Protein AF-A0A9E2VHT2-F1 (afdb_monomer_lite)

Foldseek 3Di:
DDDDDDDDDDPPPPCDPPPPDDQDDALVPDFDQFLDQKDKDACSDVVQRRKIKMKGKDWPSVQFDHRPQGWDPFADPFDDRDGIDGDTHGDDPDPVTDMDIDIDIDRPPDDDPPDDDDDDDPDDPCPVDPDDDDDD

Radius of gyration: 24.34 Å; chains: 1; bounding box: 52×31×93 Å

Structure (mmCIF, N/CA/C/O backbone):
data_AF-A0A9E2VHT2-F1
#
_entry.id   AF-A0A9E2VHT2-F1
#
loop_
_atom_site.group_PDB
_atom_site.id
_atom_site.type_symbol
_atom_site.label_atom_id
_atom_site.label_alt_id
_atom_site.label_comp_id
_atom_site.label_asym_id
_atom_site.label_entity_id
_atom_site.label_seq_id
_atom_site.pdbx_PDB_ins_code
_atom_site.Cartn_x
_atom_site.Cartn_y
_atom_site.Cartn_z
_atom_site.occupancy
_atom_site.B_iso_or_equiv
_atom_site.auth_seq_id
_atom_site.auth_comp_id
_atom_site.auth_asym_id
_atom_site.auth_atom_id
_atom_site.pdbx_PDB_model_num
ATOM 1 N N . MET A 1 1 ? 32.931 -17.619 -68.461 1.00 41.28 1 MET A N 1
ATOM 2 C CA . MET A 1 1 ? 31.833 -18.078 -67.585 1.00 41.28 1 MET A CA 1
ATOM 3 C C . MET A 1 1 ? 32.450 -18.441 -66.236 1.00 41.28 1 MET A C 1
ATOM 5 O O . MET A 1 1 ? 33.162 -19.430 -66.162 1.00 41.28 1 MET A O 1
ATOM 9 N N . ARG A 1 2 ? 32.336 -17.578 -65.219 1.00 37.75 2 ARG A N 1
ATOM 10 C CA . ARG A 1 2 ? 32.856 -17.825 -63.860 1.00 37.75 2 ARG A CA 1
ATOM 11 C C . ARG A 1 2 ? 31.662 -17.805 -62.906 1.00 37.75 2 ARG A C 1
ATOM 13 O O . ARG A 1 2 ? 30.995 -16.779 -62.828 1.00 37.75 2 ARG A O 1
ATOM 20 N N . LEU A 1 3 ? 31.372 -18.928 -62.247 1.00 43.69 3 LEU A N 1
ATOM 21 C CA . LEU A 1 3 ? 30.393 -18.990 -61.160 1.00 43.69 3 LEU A CA 1
ATOM 22 C C . LEU A 1 3 ? 31.048 -18.444 -59.886 1.00 43.69 3 LEU A C 1
ATOM 24 O O . LEU A 1 3 ? 32.047 -18.992 -59.423 1.00 43.69 3 LEU A O 1
ATOM 28 N N . GLY A 1 4 ? 30.501 -17.357 -59.343 1.00 43.06 4 GLY A N 1
ATOM 29 C CA . GLY A 1 4 ? 30.835 -16.871 -58.008 1.00 43.06 4 GLY A CA 1
ATOM 30 C C . GLY A 1 4 ? 30.055 -17.662 -56.960 1.00 43.06 4 GLY A C 1
ATOM 31 O O . GLY A 1 4 ? 28.830 -17.723 -57.024 1.00 43.06 4 GLY A O 1
ATOM 32 N N . ALA A 1 5 ? 30.762 -18.278 -56.016 1.00 50.91 5 ALA A N 1
ATOM 33 C CA . ALA A 1 5 ? 30.165 -18.944 -54.866 1.00 50.91 5 ALA A CA 1
ATOM 34 C C . ALA A 1 5 ? 29.743 -17.890 -53.829 1.00 50.91 5 ALA A C 1
ATOM 36 O O . ALA A 1 5 ? 30.587 -17.216 -53.242 1.00 50.91 5 ALA A O 1
ATOM 37 N N . GLY A 1 6 ? 28.434 -17.732 -53.631 1.00 50.81 6 GLY A N 1
ATOM 38 C CA . GLY A 1 6 ? 27.871 -16.926 -52.552 1.00 50.81 6 GLY A CA 1
ATOM 39 C C . GLY A 1 6 ? 27.885 -17.712 -51.244 1.00 50.81 6 GLY A C 1
ATOM 40 O O . GLY A 1 6 ? 27.279 -18.777 -51.156 1.00 50.81 6 GLY A O 1
ATOM 41 N N . VAL A 1 7 ? 28.570 -17.190 -50.228 1.00 56.31 7 VAL A N 1
ATOM 42 C CA . VAL A 1 7 ? 28.490 -17.700 -48.855 1.00 56.31 7 VAL A CA 1
ATOM 43 C C . VAL A 1 7 ? 27.259 -17.075 -48.199 1.00 56.31 7 VAL A C 1
ATOM 45 O O . VAL A 1 7 ? 27.229 -15.874 -47.942 1.00 56.31 7 VAL A O 1
ATOM 48 N N . LEU A 1 8 ? 26.228 -17.886 -47.960 1.00 51.53 8 LEU A N 1
ATOM 49 C CA . LEU A 1 8 ? 25.051 -17.506 -47.182 1.00 51.53 8 LEU A CA 1
ATOM 50 C C . LEU A 1 8 ? 25.373 -17.678 -45.692 1.00 51.53 8 LEU A C 1
ATOM 52 O O . LEU A 1 8 ? 25.485 -18.800 -45.201 1.00 51.53 8 LEU A O 1
ATOM 56 N N . LEU A 1 9 ? 25.529 -16.566 -44.974 1.00 49.09 9 LEU A N 1
ATOM 57 C CA . LEU A 1 9 ? 25.704 -16.567 -43.525 1.00 49.09 9 LEU A CA 1
ATOM 58 C C . LEU A 1 9 ? 24.321 -16.680 -42.862 1.00 49.09 9 LEU A C 1
ATOM 60 O O . LEU A 1 9 ? 23.573 -15.706 -42.791 1.00 49.09 9 LEU A O 1
ATOM 64 N N . VAL A 1 10 ? 23.952 -17.878 -42.409 1.00 52.78 10 VAL A N 1
ATOM 65 C CA . VAL A 1 10 ? 22.737 -18.088 -41.611 1.00 52.78 10 VAL A CA 1
ATOM 66 C C . VAL A 1 10 ? 23.054 -17.701 -40.167 1.00 52.78 10 VAL A C 1
ATOM 68 O O . VAL A 1 10 ? 23.687 -18.460 -39.436 1.00 52.78 10 VAL A O 1
ATOM 71 N N . CYS A 1 11 ? 22.629 -16.507 -39.748 1.00 53.72 11 CYS A N 1
ATOM 72 C CA . CYS A 1 11 ? 22.583 -16.143 -38.333 1.00 53.72 11 CYS A CA 1
ATOM 73 C C . CYS A 1 11 ? 21.531 -17.016 -37.640 1.00 53.72 11 CYS A C 1
ATOM 75 O O . CYS A 1 11 ? 20.341 -16.710 -37.664 1.00 53.72 11 CYS A O 1
ATOM 77 N N . ALA A 1 12 ? 21.965 -18.119 -37.031 1.00 56.38 12 ALA A N 1
ATOM 78 C CA . ALA A 1 12 ? 21.144 -18.885 -36.106 1.00 56.38 12 ALA A CA 1
ATOM 79 C C . ALA A 1 12 ? 20.943 -18.051 -34.831 1.00 56.38 12 ALA A C 1
ATOM 81 O O . ALA A 1 12 ? 21.748 -18.096 -33.901 1.00 56.38 12 ALA A O 1
ATOM 82 N N . SER A 1 13 ? 19.890 -17.236 -34.808 1.00 60.03 13 SER A N 1
ATOM 83 C CA . SER A 1 13 ? 19.432 -16.559 -33.599 1.00 60.03 13 SER A CA 1
ATOM 84 C C . SER A 1 13 ? 18.985 -17.623 -32.601 1.00 60.03 13 SER A C 1
ATOM 86 O O . SER A 1 13 ? 17.904 -18.195 -32.728 1.00 60.03 13 SER A O 1
ATOM 88 N N . VAL A 1 14 ? 19.831 -17.919 -31.617 1.00 55.34 14 VAL A N 1
ATOM 89 C CA . VAL A 1 14 ? 19.437 -18.708 -30.451 1.00 55.34 14 VAL A CA 1
ATOM 90 C C . VAL A 1 14 ? 18.372 -17.894 -29.718 1.00 55.34 14 VAL A C 1
ATOM 92 O O . VAL A 1 14 ? 18.683 -16.922 -29.032 1.00 55.34 14 VAL A O 1
ATOM 95 N N . LEU A 1 15 ? 17.103 -18.257 -29.913 1.00 56.59 15 LEU A N 1
ATOM 96 C CA . LEU A 1 15 ? 15.972 -17.762 -29.133 1.00 56.59 15 LEU A CA 1
ATOM 97 C C . LEU A 1 15 ? 16.118 -18.306 -27.708 1.00 56.59 15 LEU A C 1
ATOM 99 O O . LEU A 1 15 ? 15.536 -19.328 -27.350 1.00 56.59 15 LEU A O 1
ATOM 103 N N . LEU A 1 16 ? 16.955 -17.655 -26.901 1.00 57.09 16 LEU A N 1
ATOM 104 C CA . LEU A 1 16 ? 16.946 -17.869 -25.461 1.00 57.09 16 LEU A CA 1
ATOM 105 C C . LEU A 1 16 ? 15.552 -17.469 -24.957 1.00 57.09 16 LEU A C 1
ATOM 107 O O . LEU A 1 16 ? 15.071 -16.398 -25.339 1.00 57.09 16 LEU A O 1
ATOM 111 N N . PRO A 1 17 ? 14.883 -18.293 -24.130 1.00 53.50 17 PRO A N 1
ATOM 112 C CA . PRO A 1 17 ? 13.614 -17.900 -23.544 1.00 53.50 17 PRO A CA 1
ATOM 113 C C . PRO A 1 17 ? 13.833 -16.586 -22.798 1.00 53.50 17 PRO A C 1
ATOM 115 O O . PRO A 1 17 ? 14.692 -16.500 -21.915 1.00 53.50 17 PRO A O 1
ATOM 118 N N . ALA A 1 18 ? 13.089 -15.551 -23.193 1.00 58.38 18 ALA A N 1
ATOM 119 C CA . ALA A 1 18 ? 13.084 -14.290 -22.479 1.00 58.38 18 ALA A CA 1
ATOM 120 C C . ALA A 1 18 ? 12.699 -14.602 -21.032 1.00 58.38 18 ALA A C 1
ATOM 122 O O . ALA A 1 18 ? 11.590 -15.064 -20.758 1.00 58.38 18 ALA A O 1
ATOM 123 N N . ARG A 1 19 ? 13.640 -14.411 -20.104 1.00 52.56 19 ARG A N 1
ATOM 124 C CA . ARG A 1 19 ? 13.325 -14.451 -18.681 1.00 52.56 19 ARG A CA 1
ATOM 125 C C . ARG A 1 19 ? 12.399 -13.269 -18.437 1.00 52.56 19 ARG A C 1
ATOM 127 O O . ARG A 1 19 ? 12.855 -12.132 -18.388 1.00 52.56 19 ARG A O 1
ATOM 134 N N . CYS A 1 20 ? 11.100 -13.527 -18.350 1.00 54.91 20 CYS A N 1
ATOM 135 C CA . CYS A 1 20 ? 10.173 -12.547 -17.817 1.00 54.91 20 CYS A CA 1
ATOM 136 C C . CYS A 1 20 ? 10.493 -12.443 -16.324 1.00 54.91 20 CYS A C 1
ATOM 138 O O . CYS A 1 20 ? 10.114 -13.309 -15.540 1.00 54.91 20 CYS A O 1
ATOM 140 N N . SER A 1 21 ? 11.301 -11.450 -15.955 1.00 65.81 21 SER A N 1
ATOM 141 C CA . SER A 1 21 ? 11.465 -11.090 -14.553 1.00 65.81 21 SER A CA 1
ATOM 142 C C . SER A 1 21 ? 10.202 -10.352 -14.141 1.00 65.81 21 SER A C 1
ATOM 144 O O . SER A 1 21 ? 9.857 -9.345 -14.754 1.00 65.81 21 SER A O 1
ATOM 146 N N . GLY A 1 22 ? 9.498 -10.867 -13.138 1.00 73.69 22 GLY A N 1
ATOM 147 C CA . GLY A 1 22 ? 8.448 -10.099 -12.484 1.00 73.69 22 GLY A CA 1
ATOM 148 C C . GLY A 1 22 ? 9.061 -8.910 -11.748 1.00 73.69 22 GLY A C 1
ATOM 149 O O . GLY A 1 22 ? 10.186 -8.991 -11.249 1.00 73.69 22 GLY A O 1
ATOM 150 N N . THR A 1 23 ? 8.318 -7.814 -11.678 1.00 83.94 23 THR A N 1
ATOM 151 C CA . THR A 1 23 ? 8.660 -6.679 -10.823 1.00 83.94 23 THR A CA 1
ATOM 152 C C . THR A 1 23 ? 8.200 -6.971 -9.405 1.00 83.94 23 THR A C 1
ATOM 154 O O . THR A 1 23 ? 7.015 -7.215 -9.180 1.00 83.94 23 THR A O 1
ATOM 157 N N . LEU A 1 24 ? 9.135 -6.946 -8.455 1.00 86.06 24 LEU A N 1
ATOM 158 C CA . LEU A 1 24 ? 8.862 -7.160 -7.039 1.00 86.06 24 LEU A CA 1
ATOM 159 C C . LEU A 1 24 ? 8.969 -5.831 -6.292 1.00 86.06 24 LEU A C 1
ATOM 161 O O . LEU A 1 24 ? 10.018 -5.191 -6.308 1.00 86.06 24 LEU A O 1
ATOM 165 N N . LEU A 1 25 ? 7.893 -5.442 -5.610 1.00 89.06 25 LEU A N 1
ATOM 166 C CA . LEU A 1 25 ? 7.966 -4.422 -4.571 1.00 89.06 25 LEU A CA 1
ATOM 167 C C . LEU A 1 25 ? 8.360 -5.110 -3.261 1.00 89.06 25 LEU A C 1
ATOM 169 O O . LEU A 1 25 ? 7.540 -5.794 -2.653 1.00 89.06 25 LEU A O 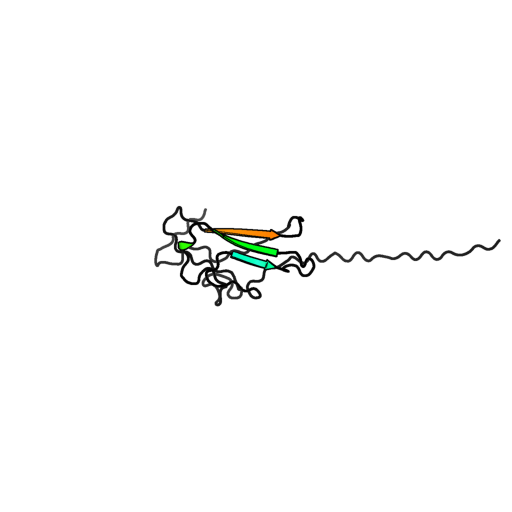1
ATOM 173 N N . ASP A 1 26 ? 9.617 -4.947 -2.857 1.00 88.12 26 ASP A N 1
ATOM 174 C CA . ASP A 1 26 ? 10.175 -5.575 -1.660 1.00 88.12 26 ASP A CA 1
ATOM 175 C C . ASP A 1 26 ? 10.200 -4.588 -0.485 1.00 88.12 26 ASP A C 1
ATOM 177 O O . ASP A 1 26 ? 10.982 -3.631 -0.468 1.00 88.12 26 ASP A O 1
ATOM 181 N N . TRP A 1 27 ? 9.358 -4.848 0.518 1.00 89.31 27 TRP A N 1
ATOM 182 C CA . TRP A 1 27 ? 9.233 -4.047 1.738 1.00 89.31 27 TRP A CA 1
ATOM 183 C C . TRP A 1 27 ? 10.520 -3.948 2.561 1.00 89.31 27 TRP A C 1
ATOM 185 O O . TRP A 1 27 ? 10.641 -3.017 3.351 1.00 89.31 27 TRP A O 1
ATOM 195 N N . SER A 1 28 ? 11.483 -4.858 2.383 1.00 86.38 28 SER A N 1
ATOM 196 C CA . SER A 1 28 ? 12.791 -4.775 3.047 1.00 86.38 28 SER A CA 1
ATOM 197 C C . SER A 1 28 ? 13.706 -3.707 2.434 1.00 86.38 28 SER A C 1
ATOM 199 O O . SER A 1 28 ? 14.668 -3.270 3.065 1.00 86.38 28 SER A O 1
ATOM 201 N N . THR A 1 29 ? 13.400 -3.266 1.210 1.00 88.25 29 THR A N 1
ATOM 202 C CA . THR A 1 29 ? 14.223 -2.319 0.441 1.00 88.25 29 THR A CA 1
ATOM 203 C C . THR A 1 29 ? 13.586 -0.941 0.296 1.00 88.25 29 THR A C 1
ATOM 205 O O . THR A 1 29 ? 14.294 0.043 0.073 1.00 88.25 29 THR A O 1
ATOM 208 N N . VAL A 1 30 ? 12.259 -0.852 0.416 1.00 91.44 30 VAL A N 1
ATOM 209 C CA . VAL A 1 30 ? 11.521 0.401 0.245 1.00 91.44 30 VAL A CA 1
ATOM 210 C C . VAL A 1 30 ? 11.165 1.053 1.575 1.00 91.44 30 VAL A C 1
ATOM 212 O O . VAL A 1 30 ? 10.932 0.395 2.584 1.00 91.44 30 VAL A O 1
ATOM 215 N N . THR A 1 31 ? 11.050 2.379 1.556 1.00 92.75 31 THR A N 1
ATOM 216 C CA . THR A 1 31 ? 10.671 3.158 2.738 1.00 92.75 31 THR A CA 1
ATOM 217 C C . THR A 1 31 ? 9.197 3.542 2.693 1.00 92.75 31 THR A C 1
ATOM 219 O O . THR A 1 31 ? 8.732 4.179 1.742 1.00 92.75 31 THR A O 1
ATOM 222 N N . TRP A 1 32 ? 8.483 3.242 3.778 1.00 95.31 32 TRP A N 1
ATOM 223 C CA . TRP A 1 32 ? 7.156 3.781 4.065 1.00 95.31 32 TRP A CA 1
ATOM 224 C C . TRP A 1 32 ? 7.228 4.728 5.267 1.00 95.31 32 TRP A C 1
ATOM 226 O O . TRP A 1 32 ? 7.568 4.278 6.364 1.00 95.31 32 TRP A O 1
ATOM 236 N N . PRO A 1 33 ? 6.906 6.023 5.117 1.00 96.12 33 PRO A N 1
ATOM 237 C CA . PRO A 1 33 ? 6.798 6.914 6.266 1.00 96.12 33 PRO A CA 1
ATOM 238 C C . PRO A 1 33 ? 5.669 6.453 7.198 1.00 96.12 33 PRO A C 1
ATOM 240 O O . PRO A 1 33 ? 4.523 6.330 6.767 1.00 96.12 33 PRO A O 1
ATOM 243 N N . ALA A 1 34 ? 5.990 6.201 8.468 1.00 95.62 34 ALA A N 1
ATOM 244 C CA . ALA A 1 34 ? 5.027 5.753 9.473 1.00 95.62 34 ALA A CA 1
ATOM 245 C C . ALA A 1 34 ? 3.802 6.685 9.543 1.00 95.62 34 ALA A C 1
ATOM 247 O O . ALA A 1 34 ? 3.946 7.908 9.599 1.00 95.62 34 ALA A O 1
ATOM 248 N N . GLY A 1 35 ? 2.599 6.110 9.514 1.00 96.44 35 GLY A N 1
ATOM 249 C CA . GLY A 1 35 ? 1.334 6.851 9.497 1.00 96.44 35 GLY A CA 1
ATOM 250 C C . GLY A 1 35 ? 0.926 7.420 8.133 1.00 96.44 35 GLY A C 1
ATOM 251 O O . GLY A 1 35 ? -0.176 7.954 8.012 1.00 96.44 35 GLY A O 1
ATOM 252 N N . SER A 1 36 ? 1.765 7.315 7.094 1.00 97.94 36 SER A N 1
ATOM 253 C CA . SER A 1 36 ? 1.379 7.762 5.752 1.00 97.94 36 SER A CA 1
ATOM 254 C C . SER A 1 36 ? 0.249 6.901 5.197 1.00 97.94 36 SER A C 1
ATOM 256 O O . SER A 1 36 ? 0.272 5.683 5.327 1.00 97.94 36 SER A O 1
ATOM 258 N N . LEU A 1 37 ? -0.717 7.523 4.524 1.00 98.12 37 LEU A N 1
ATOM 259 C CA . LEU A 1 37 ? -1.819 6.827 3.851 1.00 98.12 37 LEU A CA 1
ATOM 260 C C . LEU A 1 37 ? -1.566 6.626 2.355 1.00 98.12 37 LEU A C 1
ATOM 262 O O . LEU A 1 37 ? -2.398 6.045 1.668 1.00 98.12 37 LEU A O 1
ATOM 266 N N . SER A 1 38 ? -0.452 7.126 1.821 1.00 98.25 38 SER A N 1
ATOM 267 C CA . SER A 1 38 ? -0.117 6.956 0.411 1.00 98.25 38 SER A CA 1
ATOM 268 C C . SER A 1 38 ? 1.386 7.027 0.186 1.00 98.25 38 SER A C 1
ATOM 270 O O . SER A 1 38 ? 2.073 7.856 0.783 1.00 98.25 38 SER A O 1
ATOM 272 N N . GLN A 1 39 ? 1.886 6.202 -0.728 1.00 97.88 39 GLN A N 1
ATOM 273 C CA . GLN A 1 39 ? 3.251 6.290 -1.234 1.00 97.88 39 GLN A CA 1
ATOM 274 C C . GLN A 1 39 ? 3.307 5.842 -2.692 1.00 97.88 39 GLN A C 1
ATOM 276 O O . GLN A 1 39 ? 2.628 4.892 -3.085 1.00 97.88 39 GLN A O 1
ATOM 281 N N . THR A 1 40 ? 4.148 6.513 -3.477 1.00 96.75 40 THR A N 1
ATOM 282 C CA . THR A 1 40 ? 4.474 6.106 -4.846 1.00 96.75 40 THR A CA 1
ATOM 283 C C . THR A 1 40 ? 5.921 5.644 -4.903 1.00 96.75 40 THR A C 1
ATOM 285 O O . THR A 1 40 ? 6.836 6.400 -4.587 1.00 96.75 40 THR A O 1
ATOM 288 N N . PHE A 1 41 ? 6.121 4.411 -5.349 1.00 94.50 41 PHE A N 1
ATOM 289 C CA . PHE A 1 41 ? 7.419 3.816 -5.630 1.00 94.50 41 PHE A CA 1
ATOM 290 C C . PHE A 1 41 ? 7.684 3.933 -7.128 1.00 94.50 41 PHE A C 1
ATOM 292 O O . PHE A 1 41 ? 6.957 3.348 -7.932 1.00 94.50 41 PHE A O 1
ATOM 299 N N . THR A 1 42 ? 8.681 4.722 -7.516 1.00 92.56 42 THR A N 1
ATOM 300 C CA . THR A 1 42 ? 9.092 4.900 -8.915 1.00 92.56 42 THR A CA 1
ATOM 301 C C . THR A 1 42 ? 10.259 3.981 -9.258 1.00 92.56 42 THR A C 1
ATOM 303 O O . THR A 1 42 ? 11.019 3.583 -8.379 1.00 92.56 42 THR A O 1
ATOM 306 N N . GLY A 1 43 ? 10.404 3.634 -10.539 1.00 86.31 43 GLY A N 1
ATOM 307 C CA . GLY A 1 43 ? 11.517 2.803 -11.007 1.00 86.31 43 GLY A CA 1
ATOM 308 C C . GLY A 1 43 ? 11.489 1.379 -10.450 1.00 86.31 43 GLY A C 1
ATOM 309 O O . GLY A 1 43 ? 12.538 0.761 -10.299 1.00 86.31 43 GLY A O 1
ATOM 310 N N . VAL A 1 44 ? 10.295 0.869 -10.127 1.00 85.00 44 VAL A N 1
ATOM 311 C CA . VAL A 1 44 ? 10.111 -0.492 -9.598 1.00 85.00 44 VAL A CA 1
ATOM 312 C C . VAL A 1 44 ? 10.574 -1.558 -10.593 1.00 85.00 44 VAL A C 1
ATOM 314 O O . VAL A 1 44 ? 11.062 -2.605 -10.184 1.00 85.00 44 VAL A O 1
ATOM 317 N N . ASP A 1 45 ? 10.453 -1.291 -11.896 1.00 85.25 45 ASP A N 1
ATOM 318 C CA . ASP A 1 45 ? 11.047 -2.095 -12.960 1.00 85.25 45 ASP A CA 1
ATOM 319 C C . ASP A 1 45 ? 12.281 -1.380 -13.525 1.00 85.25 45 ASP A C 1
ATOM 321 O O . ASP A 1 45 ? 12.138 -0.351 -14.195 1.00 85.25 45 ASP A O 1
ATOM 325 N N . PRO A 1 46 ? 13.493 -1.926 -13.326 1.00 82.56 46 PRO A N 1
ATOM 326 C CA . PRO A 1 46 ? 14.714 -1.374 -13.906 1.00 82.56 46 PRO A CA 1
ATOM 327 C C . PRO A 1 46 ? 14.692 -1.288 -15.440 1.00 82.56 46 PRO A C 1
ATOM 329 O O . PRO A 1 46 ? 15.393 -0.456 -16.015 1.00 82.56 46 PRO A O 1
ATOM 332 N N . ASN A 1 47 ? 13.892 -2.123 -16.114 1.00 83.69 47 ASN A N 1
ATOM 333 C CA . ASN A 1 47 ? 13.752 -2.116 -17.573 1.00 83.69 47 ASN A CA 1
ATOM 334 C C . ASN A 1 47 ? 12.711 -1.100 -18.062 1.00 83.69 47 ASN A C 1
ATOM 336 O O . ASN A 1 47 ? 12.653 -0.804 -19.256 1.00 83.69 47 ASN A O 1
ATOM 340 N N . ASN A 1 48 ? 11.914 -0.540 -17.150 1.00 83.19 48 ASN A N 1
ATOM 341 C CA . ASN A 1 48 ? 10.957 0.519 -17.425 1.00 83.19 48 ASN A CA 1
ATOM 342 C C . ASN A 1 48 ? 11.058 1.614 -16.347 1.00 83.19 48 ASN A C 1
ATOM 344 O O . ASN A 1 48 ? 10.249 1.644 -15.417 1.00 83.19 48 ASN A O 1
ATOM 348 N N . PRO A 1 49 ? 12.011 2.556 -16.467 1.00 83.25 49 PRO A N 1
ATOM 349 C CA . PRO A 1 49 ? 12.234 3.600 -15.461 1.00 83.25 49 PRO A CA 1
ATOM 350 C C . PRO A 1 49 ? 11.030 4.524 -15.218 1.00 83.25 49 PRO A C 1
ATOM 352 O O . PRO A 1 49 ? 10.950 5.168 -14.176 1.00 83.25 49 PRO A O 1
ATOM 355 N N . GLY A 1 50 ? 10.094 4.598 -16.174 1.00 85.06 50 GLY A N 1
ATOM 356 C CA . GLY A 1 50 ? 8.840 5.342 -16.034 1.00 85.06 50 GLY A CA 1
ATOM 357 C C . GLY A 1 50 ? 7.753 4.590 -15.263 1.00 85.06 50 GLY A C 1
ATOM 358 O O . GLY A 1 50 ? 6.680 5.147 -15.036 1.00 85.06 50 GLY A O 1
ATOM 359 N N . SER A 1 51 ? 8.006 3.337 -14.878 1.00 89.31 51 SER A N 1
ATOM 360 C CA . SER A 1 51 ? 7.069 2.536 -14.101 1.00 89.31 51 SER A CA 1
ATOM 361 C C . SER A 1 51 ? 6.952 3.040 -12.665 1.00 89.31 51 SER A C 1
ATOM 363 O O . SER A 1 51 ? 7.930 3.470 -12.040 1.00 89.31 51 SER A O 1
ATOM 365 N N . SER A 1 52 ? 5.744 2.959 -12.116 1.00 92.44 52 SER A N 1
ATOM 366 C CA . SER A 1 52 ? 5.529 3.194 -10.696 1.00 92.44 52 SER A CA 1
ATOM 367 C C . SER A 1 52 ? 4.428 2.317 -10.121 1.00 92.44 52 SER A C 1
ATOM 369 O O . SER A 1 52 ? 3.477 1.940 -10.808 1.00 92.44 52 SER A O 1
ATOM 371 N N . VAL A 1 53 ? 4.541 2.042 -8.826 1.00 94.19 53 VAL A N 1
ATOM 372 C CA . VAL A 1 53 ? 3.477 1.453 -8.013 1.00 94.19 53 VAL A CA 1
ATOM 373 C C . VAL A 1 53 ? 3.073 2.477 -6.971 1.00 94.19 53 VAL A C 1
ATOM 375 O O . VAL A 1 53 ? 3.909 2.947 -6.205 1.00 94.19 53 VAL A O 1
ATOM 378 N N . THR A 1 54 ? 1.794 2.818 -6.926 1.00 95.81 54 THR A N 1
ATOM 379 C CA . THR A 1 54 ? 1.234 3.664 -5.874 1.00 95.81 54 THR A CA 1
ATOM 380 C C . THR A 1 54 ? 0.370 2.809 -4.971 1.00 95.81 54 THR A C 1
ATOM 382 O O . THR A 1 54 ? -0.578 2.182 -5.436 1.00 95.81 54 THR A O 1
ATOM 385 N N . VAL A 1 55 ? 0.674 2.800 -3.679 1.00 97.38 55 VAL A N 1
ATOM 386 C CA . VAL A 1 55 ? -0.183 2.201 -2.655 1.00 97.38 55 VAL A CA 1
ATOM 387 C C . VAL A 1 55 ? -0.854 3.345 -1.913 1.00 97.38 55 VAL A C 1
ATOM 389 O O . VAL A 1 55 ? -0.171 4.242 -1.421 1.00 97.38 55 VAL A O 1
ATOM 392 N N . SER A 1 56 ? -2.181 3.328 -1.849 1.00 98.25 56 SER A N 1
ATOM 393 C CA . SER A 1 56 ? -2.983 4.340 -1.159 1.00 98.25 56 SER A CA 1
ATOM 394 C C . SER A 1 56 ? -4.047 3.689 -0.286 1.00 98.25 56 SER A C 1
ATOM 396 O O . SER A 1 56 ? -4.517 2.591 -0.577 1.00 98.25 56 SER A O 1
ATOM 398 N N . ILE A 1 57 ? -4.394 4.353 0.809 1.00 98.44 57 ILE A N 1
ATOM 399 C CA . ILE A 1 57 ? -5.213 3.813 1.886 1.00 98.44 57 ILE A CA 1
ATOM 400 C C . ILE A 1 57 ? -6.320 4.822 2.202 1.00 98.44 57 ILE A C 1
ATOM 402 O O . ILE A 1 57 ? -6.053 5.994 2.467 1.00 98.44 57 ILE A O 1
ATOM 406 N N . SER A 1 58 ? -7.573 4.373 2.166 1.00 98.31 58 SER A N 1
ATOM 407 C CA . SER A 1 58 ? -8.763 5.210 2.362 1.00 98.31 58 SER A CA 1
ATOM 408 C C . SER A 1 58 ? -9.816 4.521 3.242 1.00 98.31 58 SER A C 1
ATOM 410 O O . SER A 1 58 ? -9.612 3.398 3.698 1.00 98.31 58 SER A O 1
ATOM 412 N N . GLY A 1 59 ? -10.936 5.199 3.522 1.00 96.81 59 GLY A N 1
ATOM 413 C CA . GLY A 1 59 ? -11.996 4.698 4.406 1.00 96.81 59 GLY A CA 1
ATOM 414 C C . GLY A 1 59 ? -11.852 5.212 5.840 1.00 96.81 59 GLY A C 1
ATOM 415 O O . GLY A 1 59 ? -11.583 6.393 6.059 1.00 96.81 59 GLY A O 1
ATOM 416 N N . THR A 1 60 ? -12.039 4.342 6.832 1.00 96.69 60 THR A N 1
ATOM 417 C CA . THR A 1 60 ? -11.946 4.659 8.268 1.00 96.69 60 THR A CA 1
ATOM 418 C C . THR A 1 60 ? -10.487 4.720 8.740 1.00 96.69 60 THR A C 1
ATOM 420 O O . THR A 1 60 ? -10.076 4.011 9.651 1.00 96.69 60 THR A O 1
ATOM 423 N N . THR A 1 61 ? -9.666 5.570 8.125 1.00 96.88 61 THR A N 1
ATOM 424 C CA . THR A 1 61 ? -8.224 5.658 8.424 1.00 96.88 61 THR A CA 1
ATOM 425 C C . THR A 1 61 ? -7.917 6.276 9.791 1.00 96.88 61 THR A C 1
ATOM 427 O O . THR A 1 61 ? -6.843 6.058 10.338 1.00 96.88 61 THR A O 1
ATOM 430 N N . SER A 1 62 ? -8.869 6.975 10.413 1.00 96.19 62 SER A N 1
ATOM 431 C CA . SER A 1 62 ? -8.737 7.430 11.805 1.00 96.19 62 SER A CA 1
ATOM 432 C C . SER A 1 62 ? -8.701 6.286 12.827 1.00 96.19 62 SER A C 1
ATOM 434 O O . SER A 1 62 ? -8.371 6.525 13.984 1.00 96.19 62 SER A O 1
ATOM 436 N N . ALA A 1 63 ? -9.037 5.059 12.414 1.00 94.25 63 ALA A N 1
ATOM 437 C CA . ALA A 1 63 ? -8.968 3.860 13.243 1.00 94.25 63 ALA A CA 1
ATOM 438 C C . ALA A 1 63 ? -7.558 3.243 13.316 1.00 94.25 63 ALA A C 1
ATOM 440 O O . ALA A 1 63 ? -7.365 2.269 14.045 1.00 94.25 63 ALA A O 1
ATOM 441 N N . PHE A 1 64 ? -6.574 3.762 12.570 1.00 94.25 64 PHE A N 1
ATOM 442 C CA . PHE A 1 64 ? -5.194 3.297 12.699 1.00 94.25 64 PHE A CA 1
ATOM 443 C C . PHE A 1 64 ? -4.630 3.623 14.083 1.00 94.25 64 PHE A C 1
ATOM 445 O O . PHE A 1 64 ? -4.801 4.722 14.614 1.00 94.25 64 PHE A O 1
ATOM 452 N N . SER A 1 65 ? -3.904 2.663 14.650 1.00 92.56 65 SER A N 1
ATOM 453 C CA . SER A 1 65 ? -3.083 2.915 15.832 1.00 92.56 65 SER A CA 1
ATOM 454 C C . SER A 1 65 ? -1.977 3.922 15.504 1.00 92.56 65 SER A C 1
ATOM 456 O O . SER A 1 65 ? -1.484 3.972 14.378 1.00 92.56 65 SER A O 1
ATOM 458 N N . SER A 1 66 ? -1.564 4.726 16.486 1.00 93.38 66 SER A N 1
ATOM 459 C CA . SER A 1 66 ? -0.511 5.733 16.285 1.00 93.38 66 SER A CA 1
ATOM 460 C C . SER A 1 66 ? 0.761 5.112 15.697 1.00 93.38 66 SER A C 1
ATOM 462 O O . SER A 1 66 ? 1.223 4.074 16.170 1.00 93.38 66 SER A O 1
ATOM 464 N N . GLY A 1 67 ? 1.319 5.748 14.664 1.00 92.81 67 GLY A N 1
ATOM 465 C CA . GLY A 1 67 ? 2.488 5.253 13.933 1.00 92.81 67 GLY A CA 1
ATOM 466 C C . GLY A 1 67 ? 2.177 4.231 12.835 1.00 92.81 67 GLY A C 1
ATOM 467 O O . GLY A 1 67 ? 3.082 3.894 12.080 1.00 92.81 67 GLY A O 1
ATOM 468 N N . TYR A 1 68 ? 0.927 3.785 12.690 1.00 93.44 68 TYR A N 1
ATOM 469 C CA . TYR A 1 68 ? 0.502 2.887 11.617 1.00 93.44 68 TYR A CA 1
ATOM 470 C C . TYR A 1 68 ? -0.292 3.633 10.540 1.00 93.44 68 TYR A C 1
ATOM 472 O O . TYR A 1 68 ? -0.983 4.605 10.851 1.00 93.44 68 TYR A O 1
ATOM 480 N N . PRO A 1 69 ? -0.217 3.194 9.274 1.00 94.88 69 PRO A N 1
ATOM 481 C CA . PRO A 1 69 ? 0.530 2.035 8.768 1.00 94.88 69 PRO A CA 1
ATOM 482 C C . PRO A 1 69 ? 2.050 2.267 8.718 1.00 94.88 69 PRO A C 1
ATOM 484 O O . PRO A 1 69 ? 2.514 3.401 8.585 1.00 94.88 69 PRO A O 1
ATOM 487 N N . ALA A 1 70 ? 2.826 1.189 8.836 1.00 93.31 70 ALA A N 1
ATOM 488 C CA . ALA A 1 70 ? 4.289 1.227 8.840 1.00 93.31 70 ALA A CA 1
ATOM 489 C C . ALA A 1 70 ? 4.881 -0.085 8.316 1.00 93.31 70 ALA A C 1
ATOM 491 O O . ALA A 1 70 ? 4.235 -1.126 8.375 1.00 93.31 70 ALA A O 1
ATOM 492 N N . VAL A 1 71 ? 6.117 -0.048 7.818 1.00 91.56 71 VAL A N 1
ATOM 493 C CA . VAL A 1 71 ? 6.862 -1.278 7.508 1.00 91.56 71 VAL A CA 1
ATOM 494 C C . VAL A 1 71 ? 7.230 -1.970 8.820 1.00 91.56 71 VAL A C 1
ATOM 496 O O . VAL A 1 71 ? 7.760 -1.331 9.731 1.00 91.56 71 VAL A O 1
ATOM 499 N N . ALA A 1 72 ? 6.944 -3.266 8.914 1.00 83.81 72 ALA A N 1
ATOM 500 C CA . ALA A 1 72 ? 7.260 -4.076 10.080 1.00 83.81 72 ALA A CA 1
ATOM 501 C C . ALA A 1 72 ? 8.779 -4.107 10.329 1.00 83.81 72 ALA A C 1
ATOM 503 O O . ALA A 1 72 ? 9.564 -4.443 9.442 1.00 83.81 72 ALA A O 1
ATOM 504 N N . THR A 1 73 ? 9.191 -3.769 11.553 1.00 72.44 73 THR A N 1
ATOM 505 C CA . THR A 1 73 ? 10.594 -3.815 12.014 1.00 72.44 73 THR A CA 1
ATOM 506 C C . THR A 1 73 ? 10.920 -5.078 12.815 1.00 72.44 73 THR A C 1
ATOM 508 O O . THR A 1 73 ? 12.076 -5.315 13.158 1.00 72.44 73 THR A O 1
ATOM 511 N N . SER A 1 74 ? 9.903 -5.889 13.108 1.00 65.94 74 SER A N 1
ATOM 512 C CA . SER A 1 74 ? 9.982 -7.182 13.781 1.00 65.94 74 SER A CA 1
ATOM 513 C C . SER A 1 74 ? 9.095 -8.173 13.027 1.00 65.94 74 SER A C 1
ATOM 515 O O . SER A 1 74 ? 8.075 -7.754 12.475 1.00 65.94 74 SER A O 1
ATOM 517 N N . PRO A 1 75 ? 9.436 -9.471 13.016 1.00 60.69 75 PRO A N 1
ATOM 518 C CA . PRO A 1 75 ? 8.576 -10.492 12.438 1.00 60.69 75 PRO A CA 1
ATOM 519 C C . PRO A 1 75 ? 7.177 -10.516 13.052 1.00 60.69 75 PRO A C 1
ATOM 521 O O . PRO A 1 75 ? 7.014 -10.301 14.256 1.00 60.69 75 PRO A O 1
ATOM 524 N N . PHE A 1 76 ? 6.189 -10.798 12.202 1.00 64.12 76 PHE A N 1
ATOM 525 C CA . PHE A 1 76 ? 4.783 -10.934 12.573 1.00 64.12 76 PHE A CA 1
ATOM 526 C C . PHE A 1 76 ? 4.594 -12.024 13.635 1.00 64.12 76 PHE A C 1
ATOM 528 O O . PHE A 1 76 ? 5.165 -13.114 13.537 1.00 64.12 76 PHE A O 1
ATOM 535 N N . THR A 1 77 ? 3.755 -11.760 14.635 1.00 56.56 77 THR A N 1
ATOM 536 C CA . THR A 1 77 ? 3.365 -12.734 15.662 1.00 56.56 77 THR A CA 1
ATOM 537 C C . THR A 1 77 ? 2.272 -13.659 15.122 1.00 56.56 77 THR A C 1
ATOM 539 O O . THR A 1 77 ? 1.162 -13.652 15.627 1.00 56.56 77 THR A O 1
ATOM 542 N N . GLY A 1 78 ? 2.573 -14.436 14.078 1.00 56.59 78 GLY A N 1
ATOM 543 C CA . GLY A 1 78 ? 1.574 -15.301 13.429 1.00 56.59 78 GLY A CA 1
ATOM 544 C C . GLY A 1 78 ? 1.933 -15.806 12.026 1.00 56.59 78 GLY A C 1
ATOM 545 O O . GLY A 1 78 ? 1.283 -16.722 11.528 1.00 56.59 78 GLY A O 1
ATOM 546 N N . GLY A 1 79 ? 2.981 -15.259 11.393 1.00 56.47 79 GLY A N 1
ATOM 547 C CA . GLY A 1 79 ? 3.408 -15.595 10.024 1.00 56.47 79 GLY A CA 1
ATOM 548 C C . GLY A 1 79 ? 4.832 -16.158 9.910 1.00 56.47 79 GLY A C 1
ATOM 549 O O . GLY A 1 79 ? 5.491 -16.457 10.907 1.00 56.47 79 GLY A O 1
ATOM 550 N N . THR A 1 80 ? 5.335 -16.301 8.676 1.00 54.66 80 THR A N 1
ATOM 551 C CA . THR A 1 80 ? 6.747 -16.623 8.413 1.00 54.66 80 THR A CA 1
ATOM 552 C C . THR A 1 80 ? 7.640 -15.510 8.965 1.00 54.66 80 THR A C 1
ATOM 554 O O . THR A 1 80 ? 7.569 -14.360 8.547 1.00 54.66 80 THR A O 1
ATOM 557 N N . ILE A 1 81 ? 8.489 -15.869 9.930 1.00 54.34 81 ILE A N 1
ATOM 558 C CA . ILE A 1 81 ? 9.298 -14.990 10.801 1.00 54.34 81 ILE A CA 1
ATOM 559 C C . ILE A 1 81 ? 10.369 -14.161 10.038 1.00 54.34 81 ILE A C 1
ATOM 561 O O . ILE A 1 81 ? 11.195 -13.492 10.650 1.00 54.34 81 ILE A O 1
ATOM 565 N N . SER A 1 82 ? 10.405 -14.171 8.705 1.00 62.25 82 SER A N 1
ATOM 566 C CA . SER A 1 82 ? 11.498 -13.565 7.927 1.00 62.25 82 SER A CA 1
ATOM 567 C C . SER A 1 82 ? 11.134 -12.351 7.079 1.00 62.25 82 SER A C 1
ATOM 569 O O . SER A 1 82 ? 12.052 -11.650 6.659 1.00 62.25 82 SER A O 1
ATOM 571 N N . ASP A 1 83 ? 9.855 -12.084 6.813 1.00 67.56 83 ASP A N 1
ATOM 572 C CA . ASP A 1 83 ? 9.508 -11.191 5.703 1.00 67.56 83 ASP A CA 1
ATOM 573 C C . ASP A 1 83 ? 9.058 -9.811 6.200 1.00 67.56 83 ASP A C 1
ATOM 575 O O . ASP A 1 83 ? 8.142 -9.685 7.013 1.00 67.56 83 ASP A O 1
ATOM 579 N N . SER A 1 84 ? 9.705 -8.753 5.701 1.00 82.88 84 SER A N 1
ATOM 580 C CA . SER A 1 84 ? 9.236 -7.377 5.888 1.00 82.88 84 SER A CA 1
ATOM 581 C C . SER A 1 84 ? 7.908 -7.174 5.151 1.00 82.88 84 SER A C 1
ATOM 583 O O . SER A 1 84 ? 7.724 -7.656 4.034 1.00 82.88 84 SER A O 1
ATOM 585 N N . GLY A 1 85 ? 6.986 -6.418 5.747 1.00 88.00 85 GLY A N 1
ATOM 586 C CA . GLY A 1 85 ? 5.689 -6.115 5.143 1.00 88.00 85 GLY A CA 1
ATOM 587 C C . GLY A 1 85 ? 5.100 -4.801 5.645 1.00 88.00 85 GLY A C 1
ATOM 588 O O . GLY A 1 85 ? 5.468 -4.325 6.719 1.00 88.00 85 GLY A O 1
ATOM 589 N N . LEU A 1 86 ? 4.183 -4.208 4.876 1.00 91.50 86 LEU A N 1
ATOM 590 C CA . LEU A 1 86 ? 3.395 -3.063 5.336 1.00 91.50 86 LEU A CA 1
ATOM 591 C C . LEU A 1 86 ? 2.346 -3.533 6.345 1.00 91.50 86 LEU A C 1
ATOM 593 O O . LEU A 1 86 ? 1.365 -4.178 5.984 1.00 91.50 86 LEU A O 1
ATOM 597 N N . GLN A 1 87 ? 2.552 -3.188 7.609 1.00 90.25 87 GLN A N 1
ATOM 598 C CA . GLN A 1 87 ? 1.663 -3.542 8.700 1.00 90.25 87 GLN A CA 1
ATOM 599 C C . GLN A 1 87 ? 0.531 -2.524 8.836 1.00 90.25 87 GLN A C 1
ATOM 601 O O . GLN A 1 87 ? 0.751 -1.309 8.906 1.00 90.25 87 GLN A O 1
ATOM 606 N N . LEU A 1 88 ? -0.692 -3.048 8.923 1.00 90.56 88 LEU A N 1
ATOM 607 C CA . LEU A 1 88 ? -1.918 -2.282 9.098 1.00 90.56 88 LEU A CA 1
ATOM 608 C C . LEU A 1 88 ? -2.525 -2.611 10.468 1.00 90.56 88 LEU A C 1
ATOM 610 O O . LEU A 1 88 ? -3.280 -3.567 10.596 1.00 90.56 88 LEU A O 1
ATOM 614 N N . LEU A 1 89 ? -2.204 -1.826 11.500 1.00 89.81 89 LEU A N 1
ATOM 615 C CA . LEU A 1 89 ? -2.809 -2.001 12.823 1.00 89.81 89 LEU A CA 1
ATOM 616 C C . LEU A 1 89 ? -4.021 -1.080 12.983 1.00 89.81 89 LEU A C 1
ATOM 618 O O . LEU A 1 89 ? -3.871 0.123 13.218 1.00 89.81 89 LEU A O 1
ATOM 622 N N . VAL A 1 90 ? -5.219 -1.652 12.862 1.00 88.81 90 VAL A N 1
ATOM 623 C CA . VAL A 1 90 ? -6.488 -0.913 12.841 1.00 88.81 90 VAL A CA 1
ATOM 624 C C . VAL A 1 90 ? -7.403 -1.389 13.963 1.00 88.81 90 VAL A C 1
ATOM 626 O O . VAL A 1 90 ? -7.606 -2.585 14.133 1.00 88.81 90 VAL A O 1
ATOM 629 N N . ASN A 1 91 ? -7.995 -0.451 14.702 1.00 90.56 91 ASN A N 1
ATOM 630 C CA . ASN A 1 91 ? -9.050 -0.729 15.673 1.00 90.56 91 ASN A CA 1
ATOM 631 C C . ASN A 1 91 ? -10.375 -0.135 15.184 1.00 90.56 91 ASN A C 1
ATOM 633 O O . ASN A 1 91 ? -10.673 1.040 15.415 1.00 90.56 91 ASN A O 1
ATOM 637 N N . PHE A 1 92 ? -11.151 -0.936 14.458 1.00 89.38 92 PHE A N 1
ATOM 638 C CA . PHE A 1 92 ? -12.396 -0.466 13.868 1.00 89.38 92 PHE A CA 1
ATOM 639 C C . PHE A 1 92 ? -13.456 -0.147 14.933 1.00 89.38 92 PHE A C 1
ATOM 641 O O . PHE A 1 92 ? -13.709 -0.959 15.820 1.00 89.38 92 PHE A O 1
ATOM 648 N N . PRO A 1 93 ? -14.154 0.999 14.827 1.00 88.25 93 PRO A N 1
ATOM 649 C CA . PRO A 1 93 ? -15.159 1.395 15.814 1.00 88.25 93 PRO A CA 1
ATOM 650 C C . PRO A 1 93 ? -16.445 0.554 15.758 1.00 88.25 93 PRO A C 1
ATOM 652 O O . PRO A 1 93 ? -17.253 0.619 16.682 1.00 88.25 93 PRO A O 1
ATOM 655 N N . ASN A 1 94 ? -16.693 -0.163 14.656 1.00 88.44 94 ASN A N 1
ATOM 656 C CA . ASN A 1 94 ? -17.858 -1.027 14.446 1.00 88.44 94 ASN A CA 1
ATOM 657 C C . ASN A 1 94 ? -17.661 -1.923 13.207 1.00 88.44 94 ASN A C 1
ATOM 659 O O . ASN A 1 94 ? -16.735 -1.715 12.427 1.00 88.44 94 ASN A O 1
ATOM 663 N N . ALA A 1 95 ? -18.580 -2.870 13.000 1.00 87.81 95 ALA A N 1
ATOM 664 C CA . ALA A 1 95 ? -18.532 -3.849 11.908 1.00 87.81 95 ALA A CA 1
ATOM 665 C C . ALA A 1 95 ? -18.734 -3.270 10.491 1.00 87.81 95 ALA A C 1
ATOM 667 O O . ALA A 1 95 ? -18.466 -3.959 9.513 1.00 87.81 95 ALA A O 1
ATOM 668 N N . SER A 1 96 ? -19.210 -2.028 10.362 1.00 92.06 96 SER A N 1
ATOM 669 C CA . SER A 1 96 ? -19.397 -1.369 9.060 1.00 92.06 96 SER A CA 1
ATOM 670 C C . SER A 1 96 ? -18.186 -0.529 8.642 1.00 92.06 96 SER A C 1
ATOM 672 O O . SER A 1 96 ? -18.128 -0.045 7.509 1.00 92.06 96 SER A O 1
ATOM 674 N N . ALA A 1 97 ? -17.232 -0.315 9.552 1.00 90.44 97 ALA A N 1
ATOM 675 C CA . ALA A 1 97 ? -16.004 0.404 9.264 1.00 90.44 97 ALA A CA 1
ATOM 676 C C . ALA A 1 97 ? -15.052 -0.472 8.441 1.00 90.44 97 ALA A C 1
ATOM 678 O O . ALA A 1 97 ? -14.960 -1.679 8.641 1.00 90.44 97 ALA A O 1
ATOM 679 N N . ASN A 1 98 ? -14.343 0.147 7.503 1.00 93.00 98 ASN A N 1
ATOM 680 C CA . ASN A 1 98 ? -13.376 -0.540 6.656 1.00 93.00 98 ASN A CA 1
ATOM 681 C C . ASN A 1 98 ? -12.218 0.390 6.309 1.00 93.00 98 ASN A C 1
ATOM 683 O O . ASN A 1 98 ? -12.360 1.615 6.319 1.00 93.00 98 ASN A O 1
ATOM 687 N N . VAL A 1 99 ? -11.078 -0.205 5.980 1.00 94.81 99 VAL A N 1
ATOM 688 C CA . VAL A 1 99 ? -9.993 0.481 5.288 1.00 94.81 99 VAL A CA 1
ATOM 689 C C . VAL A 1 99 ? -9.854 -0.161 3.915 1.00 94.81 99 VAL A C 1
ATOM 691 O O . VAL A 1 99 ? -9.869 -1.384 3.796 1.00 94.81 99 VAL A O 1
ATOM 694 N N . THR A 1 100 ? -9.724 0.657 2.877 1.00 96.50 100 THR A N 1
ATOM 695 C CA . THR A 1 100 ? -9.489 0.193 1.508 1.00 96.50 100 THR A CA 1
ATOM 696 C C . THR A 1 100 ? -8.045 0.475 1.124 1.00 96.50 100 THR A C 1
ATOM 698 O O . THR A 1 100 ? -7.621 1.630 1.139 1.00 96.50 100 THR A O 1
ATOM 701 N N . VAL A 1 101 ? -7.301 -0.566 0.747 1.00 95.88 101 VAL A N 1
ATOM 702 C CA . VAL A 1 101 ? -5.957 -0.441 0.169 1.00 95.88 101 VAL A CA 1
ATOM 703 C C . VAL A 1 101 ? -6.071 -0.527 -1.348 1.00 95.88 101 VAL A C 1
ATOM 705 O O . VAL A 1 101 ? -6.507 -1.537 -1.893 1.00 95.88 101 VAL A O 1
ATOM 708 N N . THR A 1 102 ? -5.676 0.536 -2.038 1.00 97.19 102 THR A N 1
ATOM 709 C CA . THR A 1 102 ? -5.640 0.603 -3.500 1.00 97.19 102 THR A CA 1
ATOM 710 C C . THR A 1 102 ? -4.195 0.567 -3.970 1.00 97.19 102 THR A C 1
ATOM 712 O O . THR A 1 102 ? -3.421 1.477 -3.665 1.00 97.19 102 THR A O 1
ATOM 715 N N . VAL A 1 103 ? -3.847 -0.460 -4.749 1.00 94.75 103 VAL A N 1
ATOM 716 C CA . VAL A 1 103 ? -2.548 -0.573 -5.423 1.00 94.75 103 VAL A CA 1
ATOM 717 C C . VAL A 1 103 ? -2.731 -0.237 -6.899 1.00 94.75 103 VAL A C 1
ATOM 719 O O . VAL A 1 103 ? -3.398 -0.960 -7.636 1.00 94.75 103 VAL A O 1
ATOM 722 N N . SER A 1 104 ? -2.159 0.885 -7.322 1.00 93.44 104 SER A N 1
ATOM 723 C CA . SER A 1 104 ? -2.203 1.372 -8.699 1.00 93.44 104 SER A CA 1
ATOM 724 C C . SER A 1 104 ? -0.871 1.125 -9.388 1.00 93.44 104 SER A C 1
ATOM 726 O O . SER A 1 104 ? 0.184 1.466 -8.855 1.00 93.44 104 SER A O 1
ATOM 728 N N . PHE A 1 105 ? -0.929 0.582 -10.598 1.00 91.69 105 PHE A N 1
ATOM 729 C CA . PHE A 1 105 ? 0.239 0.341 -11.433 1.00 91.69 105 PHE A CA 1
ATOM 730 C C . PHE A 1 105 ? 0.247 1.344 -12.580 1.00 91.69 105 PHE A C 1
ATOM 732 O O . PHE A 1 105 ? -0.714 1.427 -13.343 1.00 91.69 105 PHE A O 1
ATOM 739 N N . ASN A 1 106 ? 1.340 2.085 -12.721 1.00 90.44 106 ASN A N 1
ATOM 740 C CA . ASN A 1 106 ? 1.590 2.909 -13.892 1.00 90.44 106 ASN A CA 1
ATOM 741 C C . ASN A 1 106 ? 2.714 2.271 -14.708 1.00 90.44 106 ASN A C 1
ATOM 743 O O . ASN A 1 106 ? 3.844 2.180 -14.237 1.00 90.44 106 ASN A O 1
ATOM 747 N N . TYR A 1 107 ? 2.387 1.831 -15.921 1.00 87.25 107 TYR A N 1
ATOM 748 C CA . TYR A 1 107 ? 3.312 1.200 -16.866 1.00 87.25 107 TYR A CA 1
ATOM 749 C C . TYR A 1 107 ? 3.242 1.871 -18.245 1.00 87.25 107 TYR A C 1
ATOM 751 O O . TYR A 1 107 ? 3.212 1.214 -19.282 1.00 87.25 107 TYR A O 1
ATOM 759 N N . GLY A 1 108 ? 3.177 3.207 -18.280 1.00 80.75 108 GLY A N 1
ATOM 760 C CA . GLY A 1 108 ? 3.238 3.963 -19.540 1.00 80.75 108 GLY A CA 1
ATOM 761 C C . GLY A 1 108 ? 2.082 3.660 -20.502 1.00 80.75 108 GLY A C 1
ATOM 762 O O . GLY A 1 108 ? 2.270 3.656 -21.714 1.00 80.75 108 GLY A O 1
ATOM 763 N N . GLY A 1 109 ? 0.897 3.358 -19.964 1.00 75.50 109 GLY A N 1
ATOM 764 C CA . GLY A 1 109 ? -0.289 2.973 -20.738 1.00 75.50 109 GLY A CA 1
ATOM 765 C C . GLY A 1 109 ? -0.372 1.485 -21.094 1.00 75.50 109 GLY A C 1
ATOM 766 O O . GLY A 1 109 ? -1.413 1.048 -21.580 1.00 75.50 109 GLY A O 1
ATOM 767 N N . ALA A 1 110 ? 0.669 0.691 -20.819 1.00 77.06 110 ALA A N 1
ATOM 768 C CA . ALA A 1 110 ? 0.578 -0.762 -20.879 1.00 77.06 110 ALA A CA 1
ATOM 769 C C . ALA A 1 110 ? -0.147 -1.307 -19.637 1.00 77.06 110 ALA A C 1
ATOM 771 O O . ALA A 1 110 ? 0.030 -0.807 -18.524 1.00 77.06 110 ALA A O 1
ATOM 772 N N . GLY A 1 111 ? -0.972 -2.338 -19.830 1.00 78.44 111 GLY A N 1
ATOM 773 C CA . GLY A 1 111 ? -1.563 -3.090 -18.725 1.00 78.44 111 GLY A CA 1
ATOM 774 C C . GLY A 1 111 ? -0.518 -3.927 -17.982 1.00 78.44 111 GLY A C 1
ATOM 775 O O . GLY A 1 111 ? 0.557 -4.210 -18.506 1.00 78.44 111 GLY A O 1
ATOM 776 N N . VAL A 1 112 ? -0.857 -4.352 -16.766 1.00 84.75 112 VAL A N 1
ATOM 777 C CA 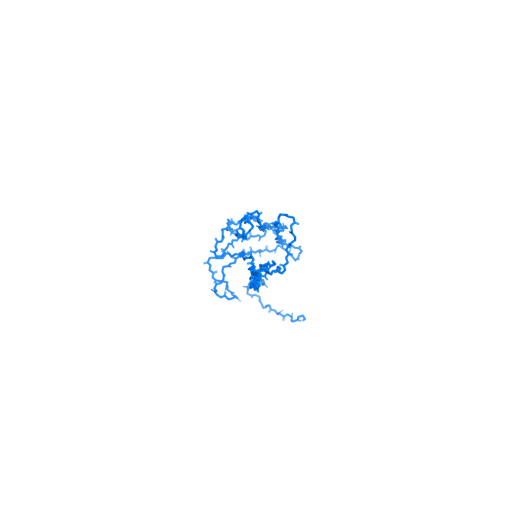. VAL A 1 112 ? -0.072 -5.325 -15.992 1.00 84.75 112 VAL A CA 1
ATOM 778 C C . VAL A 1 112 ? -0.707 -6.712 -16.079 1.00 84.75 112 VAL A C 1
ATOM 780 O O . VAL A 1 112 ? -1.923 -6.838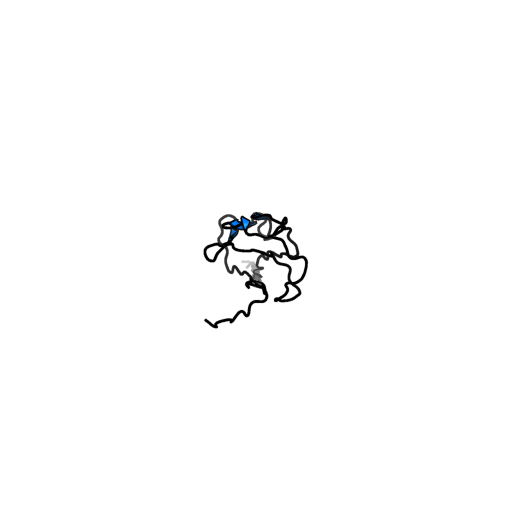 -16.210 1.00 84.75 112 VAL A O 1
ATOM 783 N N . GLN A 1 113 ? 0.110 -7.759 -15.996 1.00 86.06 113 GLN A N 1
ATOM 784 C CA . GLN A 1 113 ? -0.330 -9.156 -15.994 1.00 86.06 113 GLN A CA 1
ATOM 785 C C . GLN A 1 113 ? 0.374 -9.929 -14.877 1.00 86.06 113 GLN A C 1
ATOM 787 O O . GLN A 1 113 ? 1.462 -9.540 -14.459 1.00 86.06 113 GLN A O 1
ATOM 792 N N . ASN A 1 114 ? -0.226 -11.034 -14.421 1.00 87.06 114 ASN A N 1
ATOM 793 C CA . ASN A 1 114 ? 0.326 -11.890 -13.361 1.00 87.06 114 ASN A CA 1
ATOM 794 C C . ASN A 1 114 ? 0.641 -11.120 -12.064 1.00 87.06 114 ASN A C 1
ATOM 796 O O . ASN A 1 114 ? 1.684 -11.323 -11.441 1.00 87.06 114 ASN A O 1
ATOM 800 N N . VAL A 1 115 ? -0.255 -10.211 -11.672 1.00 87.62 115 VAL A N 1
ATOM 801 C CA . VAL A 1 115 ? -0.140 -9.477 -10.410 1.00 87.62 115 VAL A CA 1
ATOM 802 C C . VAL A 1 115 ? -0.421 -10.434 -9.256 1.00 87.62 115 VAL A C 1
ATOM 804 O O . VAL A 1 115 ? -1.447 -11.110 -9.248 1.00 87.62 115 VAL A O 1
ATOM 807 N N . ASN A 1 116 ? 0.487 -10.474 -8.286 1.00 88.75 116 ASN A N 1
ATOM 808 C CA . ASN A 1 116 ? 0.367 -11.294 -7.089 1.00 88.75 116 ASN A CA 1
ATOM 809 C C . ASN A 1 116 ? 0.568 -10.416 -5.854 1.00 88.75 116 ASN A C 1
ATOM 811 O O . ASN A 1 116 ? 1.413 -9.521 -5.854 1.00 88.75 116 ASN A O 1
ATOM 815 N N . PHE A 1 117 ? -0.195 -10.704 -4.805 1.00 88.00 117 PHE A N 1
ATOM 816 C CA . PHE A 1 117 ? -0.065 -10.077 -3.497 1.00 88.00 117 PHE A CA 1
ATOM 817 C C . PHE A 1 117 ? -0.010 -11.167 -2.442 1.00 88.00 117 PHE A C 1
ATOM 819 O O . PHE A 1 117 ? -0.698 -12.181 -2.569 1.00 88.00 117 PHE A O 1
ATOM 826 N N . THR A 1 118 ? 0.750 -10.919 -1.383 1.00 84.69 118 THR A N 1
ATOM 827 C CA . THR A 1 118 ? 0.743 -11.775 -0.203 1.00 84.69 118 THR A CA 1
ATOM 828 C C . THR A 1 118 ? 0.169 -10.991 0.961 1.00 84.69 118 THR A C 1
ATOM 830 O O . THR A 1 118 ? 0.614 -9.879 1.243 1.00 84.69 118 THR A O 1
ATOM 833 N N . LEU A 1 119 ? -0.840 -11.566 1.607 1.00 83.69 119 LEU A N 1
ATOM 834 C CA . LEU A 1 119 ? -1.458 -11.027 2.809 1.00 83.69 119 LEU A CA 1
ATOM 835 C C . LEU A 1 119 ? -1.208 -12.019 3.943 1.00 83.69 119 LEU A C 1
ATOM 837 O O . LEU A 1 119 ? -1.379 -13.223 3.755 1.00 83.69 119 LEU A O 1
ATOM 841 N N . PHE A 1 120 ? -0.809 -11.510 5.101 1.00 77.75 120 PHE A N 1
ATOM 842 C CA . PHE A 1 120 ? -0.528 -12.303 6.291 1.00 77.75 120 PHE A CA 1
ATOM 843 C C . PHE A 1 120 ? -1.265 -11.716 7.486 1.00 77.75 120 PHE A C 1
ATOM 845 O O . PHE A 1 120 ? -1.546 -10.518 7.489 1.00 77.75 120 PHE A O 1
ATOM 852 N N . ASP A 1 121 ? -1.512 -12.563 8.488 1.00 72.50 121 ASP A N 1
ATOM 853 C CA . ASP A 1 121 ? -1.955 -12.134 9.820 1.00 72.50 121 ASP A CA 1
ATOM 854 C C . ASP A 1 121 ? -3.237 -11.278 9.770 1.00 72.50 121 ASP A C 1
ATOM 856 O O . ASP A 1 121 ? -3.326 -10.189 10.334 1.00 72.50 121 ASP A O 1
ATOM 860 N N . ILE A 1 122 ? -4.225 -11.747 8.991 1.00 77.19 122 ILE A N 1
ATOM 861 C CA . ILE A 1 122 ? -5.555 -11.131 8.920 1.00 77.19 122 ILE A CA 1
ATOM 862 C C . ILE A 1 122 ? -6.403 -11.726 10.040 1.00 77.19 122 ILE A C 1
ATOM 864 O O . ILE A 1 122 ? -7.226 -12.614 9.811 1.00 77.19 122 ILE A O 1
ATOM 868 N N . ASP A 1 123 ? -6.198 -11.242 11.255 1.00 70.31 123 ASP A N 1
A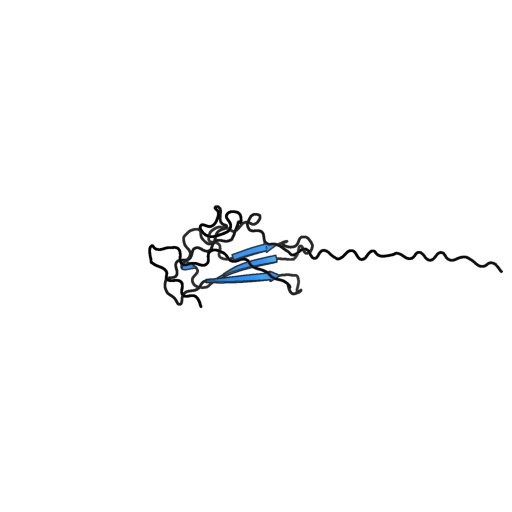TOM 869 C CA . ASP A 1 123 ? -7.050 -11.586 12.379 1.00 70.31 123 ASP A CA 1
ATOM 870 C C . ASP A 1 123 ? -7.380 -10.375 13.259 1.00 70.31 123 ASP A C 1
ATOM 872 O O . ASP A 1 123 ? -6.817 -9.282 13.155 1.00 70.31 123 ASP A O 1
ATOM 876 N N . GLU A 1 124 ? -8.412 -10.544 14.081 1.00 62.84 124 GLU A N 1
ATOM 877 C CA . GLU A 1 124 ? -8.721 -9.608 15.150 1.00 62.84 124 GLU A CA 1
ATOM 878 C C . GLU A 1 124 ? -7.799 -9.994 16.310 1.00 62.84 124 GLU A C 1
ATOM 880 O O . GLU A 1 124 ? -8.084 -10.963 17.016 1.00 62.84 124 GLU A O 1
ATOM 885 N N . GLY A 1 125 ? -6.670 -9.288 16.462 1.00 59.09 125 GLY A N 1
ATOM 886 C CA . GLY A 1 125 ? -5.643 -9.622 17.454 1.00 59.09 125 GLY A CA 1
ATOM 887 C C . GLY A 1 125 ? -6.241 -10.056 18.798 1.00 59.09 125 GLY A C 1
ATOM 888 O O . GLY A 1 125 ? -7.202 -9.457 19.283 1.00 59.09 125 GLY A O 1
ATOM 889 N N . PHE A 1 126 ? -5.707 -11.129 19.387 1.00 48.00 126 PHE A N 1
ATOM 890 C CA . PHE A 1 126 ? -6.303 -11.832 20.528 1.00 48.00 126 PHE A CA 1
ATOM 891 C C . PHE A 1 126 ? -6.568 -10.906 21.737 1.00 48.00 126 PHE A C 1
ATOM 893 O O . PHE A 1 126 ? -5.719 -10.712 22.602 1.00 48.00 126 PHE A O 1
ATOM 900 N N . GLN A 1 127 ? -7.787 -10.367 21.850 1.00 52.56 127 GLN A N 1
ATOM 901 C CA . GLN A 1 127 ? -8.249 -9.539 22.981 1.00 52.56 127 GLN A CA 1
ATOM 902 C C . GLN A 1 127 ? -8.632 -10.387 24.218 1.00 52.56 127 GLN A C 1
ATOM 904 O O . GLN A 1 127 ? -9.535 -10.024 24.970 1.00 52.56 127 GLN A O 1
ATOM 909 N N . GLY A 1 128 ? -8.044 -11.576 24.407 1.00 47.22 128 GLY A N 1
ATOM 910 C CA . GLY A 1 128 ? -8.447 -12.502 25.478 1.00 47.22 128 GLY A CA 1
ATOM 911 C C . GLY A 1 128 ? -9.855 -13.100 25.315 1.00 47.22 128 GLY A C 1
ATOM 912 O O . GLY A 1 128 ? -10.414 -13.626 26.276 1.00 47.22 128 GLY A O 1
ATOM 913 N N . ARG A 1 129 ? -10.450 -13.016 24.117 1.00 46.97 129 ARG A N 1
ATOM 914 C CA . ARG A 1 129 ? -11.749 -13.621 23.788 1.00 46.97 129 ARG A CA 1
ATOM 915 C C . ARG A 1 129 ? -11.530 -14.996 23.153 1.00 46.97 129 ARG A C 1
ATOM 917 O O . ARG A 1 129 ? -10.664 -15.142 22.297 1.00 46.97 129 ARG A O 1
ATOM 924 N N . ASN A 1 130 ? -12.333 -15.989 23.542 1.00 49.78 130 ASN A N 1
ATOM 925 C CA . ASN A 1 130 ? -12.421 -17.257 22.811 1.00 49.78 130 ASN A CA 1
ATOM 926 C C . ASN A 1 130 ? -12.975 -16.966 21.411 1.00 49.78 130 ASN A C 1
ATOM 928 O O . ASN A 1 130 ? -14.181 -16.776 21.247 1.00 49.78 130 ASN A O 1
ATOM 932 N N . VAL A 1 131 ? -12.095 -16.910 20.415 1.00 52.28 131 VAL A N 1
ATOM 933 C CA . VAL A 1 131 ? -12.488 -16.844 19.010 1.00 52.28 131 VAL A CA 1
ATOM 934 C C . VAL A 1 131 ? -12.800 -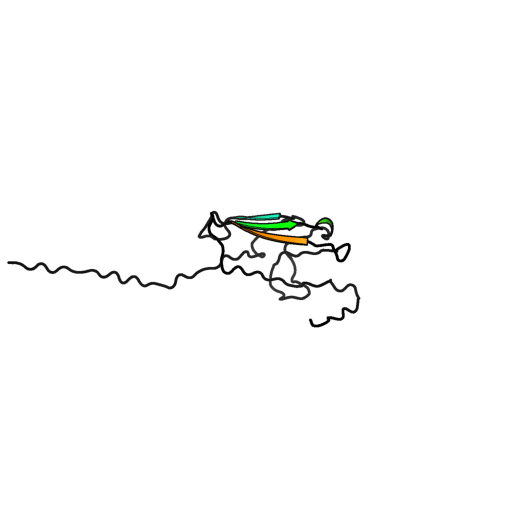18.271 18.569 1.00 52.28 131 VAL A C 1
ATOM 936 O O . VAL A 1 131 ? -11.911 -19.114 18.474 1.00 52.28 131 VAL A O 1
ATOM 939 N N . VAL A 1 132 ? -14.084 -18.564 18.359 1.00 52.09 132 VAL A N 1
ATOM 940 C CA . VAL A 1 132 ? -14.507 -19.793 17.683 1.00 52.09 132 VAL A CA 1
ATOM 941 C C . VAL A 1 132 ? -14.417 -19.513 16.191 1.00 52.09 132 VAL A C 1
ATOM 943 O O . VAL A 1 132 ? -15.277 -18.827 15.640 1.00 52.09 132 VAL A O 1
ATOM 946 N N . TYR A 1 133 ? -13.366 -20.016 15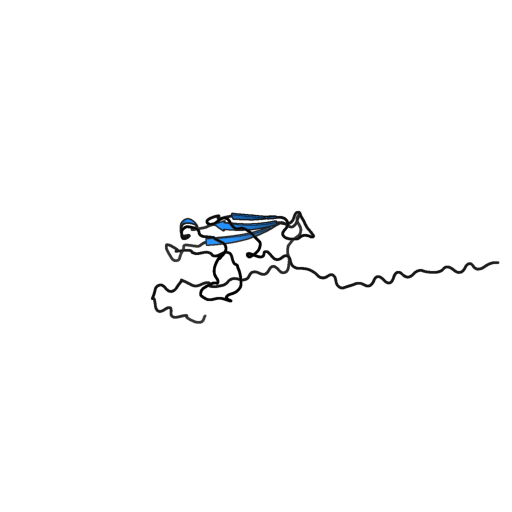.549 1.00 47.59 133 TYR A N 1
ATOM 947 C CA . TYR A 1 133 ? -13.296 -20.048 14.094 1.00 47.59 133 TYR A CA 1
ATOM 948 C C . TYR A 1 133 ? -14.415 -20.968 13.599 1.00 47.59 133 TYR A C 1
ATOM 950 O O . TYR A 1 133 ? -14.437 -22.153 13.931 1.00 47.59 133 TYR A O 1
ATOM 958 N N . GLN A 1 134 ? -15.387 -20.413 12.878 1.00 38.38 134 GLN A N 1
ATOM 959 C CA . GLN A 1 134 ? -16.296 -21.232 12.091 1.00 38.38 134 GLN A CA 1
ATOM 960 C C . GLN A 1 134 ? -15.657 -21.408 10.722 1.00 38.38 134 GLN A C 1
ATOM 962 O O . GLN A 1 134 ? -15.469 -20.424 10.007 1.00 38.38 134 GLN A O 1
ATOM 967 N N . ASP A 1 135 ? -15.296 -22.650 10.400 1.00 39.22 135 ASP A N 1
ATOM 968 C CA . ASP A 1 135 ? -14.984 -23.036 9.029 1.00 39.22 135 ASP A CA 1
ATOM 969 C C . ASP A 1 135 ? -16.172 -22.626 8.146 1.00 39.22 135 ASP A C 1
ATOM 971 O O . ASP A 1 135 ? -17.321 -22.961 8.458 1.00 39.22 135 ASP A O 1
ATOM 975 N N . GLN A 1 136 ? -15.900 -21.840 7.101 1.00 42.38 136 GLN A N 1
ATOM 976 C CA . GLN A 1 136 ? -16.876 -21.569 6.042 1.00 42.38 136 GLN A CA 1
ATOM 977 C C . GLN A 1 136 ? -16.971 -22.750 5.083 1.00 42.38 136 GLN A C 1
ATOM 979 O O . GLN A 1 136 ? -15.907 -23.313 4.738 1.00 42.38 136 GLN A O 1
#

pLDDT: mean 77.74, std 18.33, range [37.75, 98.44]

Sequence (136 aa):
MRLGAGVLLVCASVLLPARCSGTLLDWSTVTWPAGSLSQTFTGVDPNNPGSSVTVSISGTTSAFSSGYPAVATSPFTGGTISDSGLQLLVNFPNASANVTVTVSFNYGGAGVQNVNFTLFDIDEGFQGRNVVYQDQ

Secondary structure (DSSP, 8-state):
--------------------PPP---TTTS---TT-SEEEEE--BTTBTT-EEEEEEEESGGGBPTT-SEE-SS--TTS-TT---EE--B--SSTT--EEEEEEEESTTPPP-S--------S----S--------